Protein AF-A0A9P8RS94-F1 (afdb_monomer_lite)

Organism: NCBI:txid265104

Foldseek 3Di:
DDCPDPPLQAQDLCLQQQLQVVLVPDPHSLADDLCSCCSSSLDVDSVLSNVVVVLCCVLVCQPPPPRHGDLVSDDPCSCVSSPSHDPSSVSHVNNVSVVSVVVVVVLVVLVVQLVVLVVCCVVVPDDPVSVVSNVVSVVVSVDGPVRVVVVVPPPPPPDD

pLDDT: mean 86.64, std 13.67, range [39.69, 97.12]

Radius of gyration: 18.6 Å; chains: 1; bounding box: 39×45×57 Å

Sequence (160 aa):
MANDSKDDVEMSIKQQDDLFRWQLSQKNIKVLNDLSFFMGGVVEDKSNSAKVHTALKKNRVIDAATGALDTGRITKHFANELYVLSVHRQRKLVGLLFWWEEELVRWRLLEEEEAEIRHLLTQEGEREDLMVALKVVEAKKKMLPSVRAQDSSLPSYTRT

Secondary structure (DSSP, 8-state):
-----TT--S--HHHHHHHHHHHHTSS-TTS--TTHHHHTTS-SSHHHHHHHHHHHHHTTSB-TTT--B-GGG--TTHHHHTTTS-HHHHHHHHHHHHHHHHHHHHHHHHHHHHHHHHHHHHHH---HHHHHHHHHHHHHHH--HHHHHHHTTS------

Structure (mmCIF, N/CA/C/O backbone):
data_AF-A0A9P8RS94-F1
#
_entry.id   AF-A0A9P8RS94-F1
#
loop_
_atom_site.group_PDB
_atom_site.id
_atom_site.type_symbol
_atom_site.label_atom_id
_atom_site.label_alt_id
_atom_site.label_comp_id
_atom_site.label_asym_id
_atom_site.label_entity_id
_atom_site.label_seq_id
_atom_site.pdbx_PDB_ins_code
_atom_site.Cartn_x
_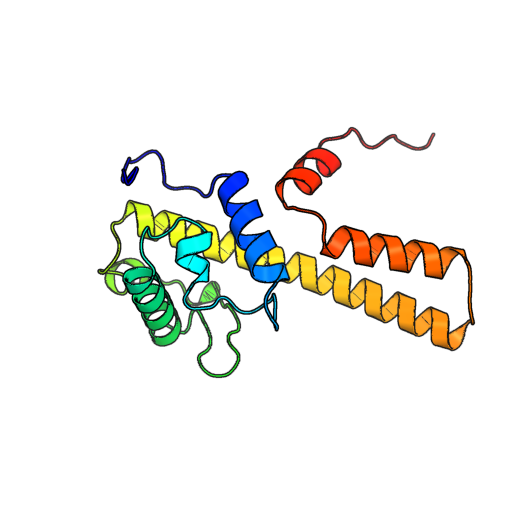atom_site.Cartn_y
_atom_site.Cartn_z
_atom_site.occupancy
_atom_site.B_iso_or_equiv
_atom_site.auth_seq_id
_atom_site.auth_comp_id
_atom_site.auth_asym_id
_atom_site.auth_atom_id
_atom_site.pdbx_PDB_model_num
ATOM 1 N N . MET A 1 1 ? -5.148 6.085 -24.488 1.00 40.47 1 MET A N 1
ATOM 2 C CA . MET A 1 1 ? -3.801 6.383 -25.009 1.00 40.47 1 MET A CA 1
ATOM 3 C C . MET A 1 1 ? -2.894 6.524 -23.809 1.00 40.47 1 MET A C 1
ATOM 5 O O . MET A 1 1 ? -3.243 7.297 -22.922 1.00 40.47 1 MET A O 1
ATOM 9 N N . ALA A 1 2 ? -1.804 5.759 -23.763 1.00 46.41 2 ALA A N 1
ATOM 10 C CA . ALA A 1 2 ? -0.769 5.921 -22.754 1.00 46.41 2 ALA A CA 1
ATOM 11 C C . AL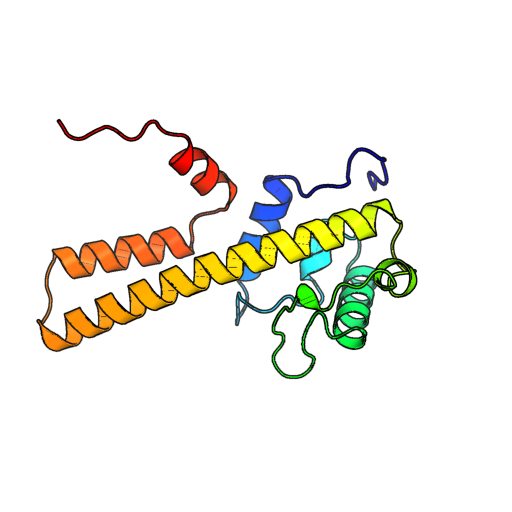A A 1 2 ? -0.228 7.333 -22.849 1.00 46.41 2 ALA A C 1
ATOM 13 O O . ALA A 1 2 ? 0.257 7.719 -23.914 1.00 46.41 2 ALA A O 1
ATOM 14 N N . ASN A 1 3 ? -0.274 8.087 -21.761 1.00 52.06 3 ASN A N 1
ATOM 15 C CA . ASN A 1 3 ? 0.543 9.277 -21.695 1.00 52.06 3 ASN A CA 1
ATOM 16 C C . ASN A 1 3 ? 1.946 8.832 -21.263 1.00 52.06 3 ASN A C 1
ATOM 18 O O . ASN A 1 3 ? 2.327 9.022 -20.123 1.00 52.06 3 ASN A O 1
ATOM 22 N N . ASP A 1 4 ? 2.738 8.234 -22.163 1.00 57.38 4 ASP A N 1
ATOM 23 C CA . ASP A 1 4 ? 4.201 8.097 -21.965 1.00 57.38 4 ASP A CA 1
ATOM 24 C C . ASP A 1 4 ? 4.885 9.465 -22.174 1.00 57.38 4 ASP A C 1
ATOM 26 O O . ASP A 1 4 ? 5.970 9.582 -22.741 1.00 57.38 4 ASP A O 1
ATOM 30 N N . SER A 1 5 ? 4.182 10.533 -21.781 1.00 60.38 5 SER A N 1
ATOM 31 C CA . SER A 1 5 ? 4.691 11.887 -21.799 1.00 60.38 5 SER A CA 1
ATOM 32 C C . SER A 1 5 ? 5.696 12.020 -20.673 1.00 60.38 5 SER A C 1
ATOM 34 O O . SER A 1 5 ? 5.523 11.496 -19.570 1.00 60.38 5 SER A O 1
ATOM 36 N N . LYS A 1 6 ? 6.720 12.819 -20.943 1.00 60.09 6 LYS A N 1
ATOM 37 C CA . LYS A 1 6 ? 7.687 13.289 -19.958 1.00 60.09 6 LYS A CA 1
ATOM 38 C C . LYS A 1 6 ? 7.028 13.923 -18.721 1.00 60.09 6 LYS A C 1
ATOM 40 O O . LYS A 1 6 ? 7.684 13.997 -17.685 1.00 60.09 6 LYS A O 1
ATOM 45 N N . ASP A 1 7 ? 5.766 14.328 -18.830 1.00 63.50 7 ASP A N 1
ATOM 46 C CA . ASP A 1 7 ? 4.996 14.966 -17.765 1.00 63.50 7 ASP A CA 1
ATOM 47 C C . ASP A 1 7 ? 4.202 13.972 -16.889 1.00 63.50 7 ASP A C 1
ATOM 49 O O . ASP A 1 7 ? 3.761 14.348 -15.808 1.00 63.50 7 ASP A O 1
ATOM 53 N N . ASP A 1 8 ? 4.041 12.700 -17.289 1.00 72.56 8 ASP A N 1
ATOM 54 C CA . ASP A 1 8 ? 3.305 11.676 -16.513 1.00 72.56 8 ASP A CA 1
ATOM 55 C C . ASP A 1 8 ? 4.251 10.763 -15.717 1.00 72.56 8 ASP A C 1
ATOM 57 O O . ASP A 1 8 ? 4.291 9.540 -15.865 1.00 72.56 8 ASP A O 1
ATOM 61 N N . VAL A 1 9 ? 5.086 11.389 -14.893 1.00 78.44 9 VAL A N 1
ATOM 62 C CA . VAL A 1 9 ? 6.154 10.706 -14.147 1.00 78.44 9 VAL A CA 1
ATOM 63 C C . VAL A 1 9 ? 5.790 10.497 -12.676 1.00 78.44 9 VAL A C 1
ATOM 65 O O . VAL A 1 9 ? 6.381 9.652 -12.008 1.00 78.44 9 VAL A O 1
ATOM 68 N N . GLU A 1 10 ? 4.790 11.220 -12.181 1.00 82.75 10 GLU A N 1
ATOM 69 C CA . GLU A 1 10 ? 4.306 11.133 -10.806 1.00 82.75 10 GLU A CA 1
ATOM 70 C C . GLU A 1 10 ? 2.909 10.509 -10.754 1.00 82.75 10 GLU A C 1
ATOM 72 O O . GLU A 1 10 ? 2.150 10.515 -11.727 1.00 82.75 10 GLU A O 1
ATOM 77 N N . MET A 1 11 ? 2.556 9.933 -9.606 1.00 86.44 11 MET A N 1
ATOM 78 C CA . MET A 1 11 ? 1.192 9.466 -9.386 1.00 86.44 11 MET A CA 1
ATOM 79 C C . MET A 1 11 ? 0.268 10.652 -9.140 1.00 86.44 11 MET A C 1
ATOM 81 O O . MET A 1 11 ? 0.443 11.394 -8.176 1.00 86.44 11 MET A O 1
ATOM 85 N N . SER A 1 12 ? -0.782 10.770 -9.948 1.00 89.50 12 SER A N 1
ATOM 86 C CA . SER A 1 12 ? -1.874 11.692 -9.632 1.00 89.50 12 SER A CA 1
ATOM 87 C C . SER A 1 12 ? -2.610 11.259 -8.358 1.00 89.50 12 SER A C 1
ATOM 89 O O . SER A 1 12 ? -2.693 10.069 -8.046 1.00 89.50 12 SER A O 1
ATOM 91 N N . ILE A 1 13 ? -3.236 12.214 -7.666 1.00 89.56 13 ILE A N 1
ATOM 92 C CA . ILE A 1 13 ? -4.077 11.945 -6.484 1.00 89.56 13 ILE A CA 1
ATOM 93 C C . ILE A 1 13 ? -5.160 10.897 -6.798 1.00 89.56 13 ILE A C 1
ATOM 95 O O . ILE A 1 13 ? -5.418 10.001 -6.001 1.00 89.56 13 ILE A O 1
ATOM 99 N N . LYS A 1 14 ? -5.746 10.944 -8.000 1.00 90.31 14 LYS A N 1
ATOM 100 C CA . LYS A 1 14 ? -6.725 9.943 -8.441 1.00 90.31 14 LYS A CA 1
ATOM 101 C C . LYS A 1 14 ? -6.124 8.532 -8.510 1.00 90.31 14 LYS A C 1
ATOM 103 O O . LYS A 1 14 ? -6.773 7.579 -8.099 1.00 90.31 14 LYS A O 1
ATOM 108 N N . GLN A 1 15 ? -4.898 8.391 -9.019 1.00 92.31 15 GLN A N 1
ATOM 109 C CA . GLN A 1 15 ? -4.206 7.095 -9.087 1.00 92.31 15 GLN A CA 1
ATOM 110 C C . GLN A 1 15 ? -3.876 6.552 -7.694 1.00 92.31 15 GLN A C 1
ATOM 112 O O . GLN A 1 15 ? -3.988 5.349 -7.468 1.00 92.31 15 GLN A O 1
ATOM 117 N N . GLN A 1 16 ? -3.516 7.432 -6.757 1.00 93.88 16 GLN A N 1
ATOM 118 C CA . GLN A 1 16 ? -3.313 7.068 -5.354 1.00 93.88 16 GLN A CA 1
ATOM 119 C C . GLN A 1 16 ? -4.614 6.552 -4.725 1.00 93.88 16 GLN A C 1
ATOM 121 O O . GLN A 1 16 ? -4.629 5.471 -4.139 1.00 93.88 16 GLN A O 1
ATOM 126 N N . ASP A 1 17 ? -5.723 7.274 -4.906 1.00 94.00 17 ASP A N 1
ATOM 127 C CA . ASP A 1 17 ? -7.043 6.866 -4.416 1.00 94.00 17 ASP A CA 1
ATOM 128 C C . ASP A 1 17 ? -7.513 5.539 -5.022 1.00 94.00 17 ASP A C 1
ATOM 130 O O . ASP A 1 17 ? -8.051 4.691 -4.309 1.00 94.00 17 ASP A O 1
ATOM 134 N N . ASP A 1 18 ? -7.324 5.348 -6.330 1.00 93.12 18 ASP A N 1
ATOM 135 C CA . ASP A 1 18 ? -7.739 4.133 -7.032 1.00 93.12 18 ASP A CA 1
ATOM 136 C C . ASP A 1 18 ? -6.941 2.912 -6.551 1.00 93.12 18 ASP A C 1
ATOM 138 O O . ASP A 1 18 ? -7.533 1.863 -6.272 1.00 93.12 18 ASP A O 1
ATOM 142 N N . LEU A 1 19 ? -5.620 3.052 -6.375 1.00 94.50 19 LEU A N 1
ATOM 143 C CA . LEU A 1 19 ? -4.778 2.004 -5.797 1.00 94.50 19 LEU A CA 1
ATOM 144 C C . LEU A 1 19 ? -5.152 1.722 -4.338 1.00 94.50 19 LEU A C 1
ATOM 146 O O . LEU A 1 19 ? -5.318 0.561 -3.964 1.00 94.50 19 LEU A O 1
ATOM 150 N N . PHE A 1 20 ? -5.339 2.757 -3.521 1.00 94.75 20 PHE A N 1
ATOM 151 C CA . PHE A 1 20 ? -5.710 2.590 -2.118 1.00 94.75 20 PHE A CA 1
ATOM 152 C C . PHE A 1 20 ? -7.072 1.898 -1.967 1.00 94.75 20 PHE A C 1
ATOM 154 O O . PHE A 1 20 ? -7.211 0.942 -1.205 1.00 94.75 20 PHE A O 1
ATOM 161 N N . ARG A 1 21 ? -8.075 2.315 -2.751 1.00 94.00 21 ARG A N 1
ATOM 162 C CA . ARG A 1 21 ? -9.404 1.687 -2.773 1.00 94.00 21 ARG A CA 1
ATOM 163 C C . ARG A 1 21 ? -9.329 0.232 -3.225 1.00 94.00 21 ARG A C 1
ATOM 165 O O . ARG A 1 21 ? -9.994 -0.622 -2.639 1.00 94.00 21 ARG A O 1
ATOM 172 N N . TRP A 1 22 ? -8.522 -0.059 -4.245 1.00 93.38 22 TRP A N 1
ATOM 173 C CA . TRP A 1 22 ? -8.275 -1.434 -4.666 1.00 93.38 22 TRP A CA 1
ATOM 174 C C . TRP A 1 22 ? -7.684 -2.256 -3.524 1.00 93.38 22 TRP A C 1
ATOM 176 O O . TRP A 1 22 ? -8.199 -3.333 -3.227 1.00 93.38 22 TRP A O 1
ATOM 186 N N . GLN A 1 23 ? -6.669 -1.728 -2.841 1.00 93.94 23 GLN A N 1
ATOM 187 C CA . GLN A 1 23 ? -6.000 -2.427 -1.751 1.00 93.94 23 GLN A CA 1
ATOM 188 C C . GLN A 1 23 ? -6.906 -2.668 -0.541 1.00 93.94 23 GLN A C 1
ATOM 190 O O . GLN A 1 23 ? -6.871 -3.749 0.042 1.00 93.94 23 GLN A O 1
ATOM 195 N N . LEU A 1 24 ? -7.799 -1.729 -0.218 1.00 92.94 24 LEU A N 1
ATOM 196 C CA . LEU A 1 24 ? -8.821 -1.918 0.818 1.00 92.94 24 LEU A CA 1
ATOM 197 C C . LEU A 1 24 ? -9.758 -3.105 0.545 1.00 92.94 24 LEU A C 1
ATOM 199 O O . LEU A 1 24 ? -10.302 -3.676 1.486 1.00 92.94 24 LEU A O 1
ATOM 203 N N . SER A 1 25 ? -9.960 -3.474 -0.723 1.00 91.56 25 SER A N 1
ATOM 204 C CA . SER A 1 25 ? -10.781 -4.636 -1.094 1.00 91.56 25 SER A CA 1
ATOM 205 C C . SER A 1 25 ? -10.029 -5.971 -1.032 1.00 91.56 25 SER A C 1
ATOM 207 O O . SER A 1 25 ? -10.642 -7.029 -1.180 1.00 91.56 25 SER A O 1
ATOM 209 N N . GLN A 1 26 ? -8.708 -5.947 -0.829 1.00 92.31 26 GLN A N 1
ATOM 210 C CA . GLN A 1 26 ? -7.882 -7.150 -0.781 1.00 92.31 26 GLN A CA 1
ATOM 211 C C . GLN A 1 26 ? -7.867 -7.771 0.619 1.00 92.31 26 GLN A C 1
ATOM 213 O O . GLN A 1 26 ? -8.073 -7.107 1.632 1.00 92.31 26 GLN A O 1
ATOM 218 N N . LYS A 1 27 ? -7.539 -9.068 0.685 1.00 88.81 27 LYS A N 1
ATOM 219 C CA . LYS A 1 27 ? -7.406 -9.802 1.956 1.00 88.81 27 LYS A CA 1
ATOM 220 C C . LYS A 1 27 ? -6.323 -9.215 2.866 1.00 88.81 27 LYS A C 1
ATOM 222 O O . LYS A 1 27 ? -6.457 -9.251 4.084 1.00 88.81 27 LYS A O 1
ATOM 227 N N . ASN A 1 28 ? -5.236 -8.731 2.274 1.00 89.25 28 ASN A N 1
ATOM 228 C CA . ASN A 1 28 ? -4.165 -8.064 2.991 1.00 89.25 28 ASN A CA 1
ATOM 229 C C . ASN A 1 28 ? -3.824 -6.780 2.253 1.00 89.25 28 ASN A C 1
ATOM 231 O O . ASN A 1 28 ? -3.142 -6.825 1.232 1.00 89.25 28 ASN A O 1
ATOM 235 N N . ILE A 1 29 ? -4.286 -5.659 2.803 1.00 92.25 29 ILE A N 1
ATOM 236 C CA . ILE A 1 29 ? -4.033 -4.338 2.237 1.00 92.25 29 ILE A CA 1
ATOM 237 C C . ILE A 1 29 ? -2.539 -4.095 2.038 1.00 92.25 29 ILE A C 1
ATOM 239 O O . ILE A 1 29 ? -2.160 -3.481 1.057 1.00 92.25 29 ILE A O 1
ATOM 243 N N . LYS A 1 30 ? -1.675 -4.613 2.922 1.00 91.50 30 LYS A N 1
ATOM 244 C CA . LYS A 1 30 ? -0.255 -4.248 2.966 1.00 91.50 30 LYS A CA 1
ATOM 245 C C . LYS A 1 30 ? 0.559 -4.774 1.783 1.00 91.50 30 LYS A C 1
ATOM 247 O O . LYS A 1 30 ? 1.653 -4.276 1.526 1.00 91.50 30 LYS A O 1
ATOM 252 N N . VAL A 1 31 ? 0.051 -5.790 1.089 1.00 92.81 31 VAL A N 1
ATOM 253 C CA . VAL A 1 31 ? 0.795 -6.522 0.063 1.00 92.81 31 VAL A CA 1
ATOM 254 C C . VAL A 1 31 ? 0.389 -6.038 -1.323 1.00 92.81 31 VAL A C 1
ATOM 256 O O . VAL A 1 31 ? -0.754 -6.195 -1.754 1.00 92.81 31 VAL A O 1
ATOM 259 N N . LEU A 1 32 ? 1.355 -5.496 -2.063 1.00 93.31 32 LEU A N 1
ATOM 260 C CA . LEU A 1 32 ? 1.175 -5.196 -3.481 1.00 93.31 32 LEU A CA 1
ATOM 261 C C . LEU A 1 32 ? 1.111 -6.505 -4.276 1.00 93.31 32 LEU A C 1
ATOM 263 O O . LEU A 1 32 ? 2.018 -7.331 -4.205 1.00 93.31 32 LEU A O 1
ATOM 267 N N . ASN A 1 33 ? 0.031 -6.690 -5.032 1.00 91.62 33 ASN A N 1
ATOM 268 C CA . ASN A 1 33 ? -0.166 -7.839 -5.913 1.00 91.62 33 ASN A CA 1
ATOM 269 C C . ASN A 1 33 ? 0.140 -7.500 -7.379 1.00 91.62 33 ASN A C 1
ATOM 271 O O . ASN A 1 33 ? 0.450 -6.366 -7.746 1.00 91.62 33 ASN A O 1
ATOM 275 N N . ASP A 1 34 ? 0.019 -8.507 -8.236 1.00 91.62 34 ASP A N 1
ATOM 276 C CA . ASP A 1 34 ? 0.233 -8.401 -9.675 1.00 91.62 34 ASP A CA 1
ATOM 277 C C . ASP A 1 34 ? -0.695 -7.401 -10.370 1.00 91.62 34 ASP A C 1
ATOM 279 O O . ASP A 1 34 ? -0.318 -6.905 -11.422 1.00 91.62 34 ASP A O 1
ATOM 283 N N . LEU A 1 35 ? -1.851 -7.045 -9.804 1.00 93.00 35 LEU A N 1
ATOM 284 C CA . LEU A 1 35 ? -2.761 -6.025 -10.344 1.00 93.00 35 LEU A CA 1
ATOM 285 C C . LEU A 1 35 ? -2.522 -4.618 -9.785 1.00 93.00 35 LEU A C 1
ATOM 287 O O . LEU A 1 35 ? -3.053 -3.649 -10.326 1.00 93.00 35 LEU A O 1
ATOM 291 N N . SER A 1 36 ? -1.711 -4.477 -8.739 1.00 93.56 36 SER A N 1
ATOM 292 C CA . SER A 1 36 ? -1.516 -3.194 -8.054 1.00 93.56 36 SER A CA 1
ATOM 293 C C . SER A 1 36 ? -0.882 -2.136 -8.961 1.00 93.56 36 SER A C 1
ATOM 295 O O . SER A 1 36 ? -1.278 -0.976 -8.926 1.00 93.56 36 SER A O 1
ATOM 297 N N . PHE A 1 37 ? 0.045 -2.531 -9.835 1.00 93.94 37 PHE A N 1
ATOM 298 C CA . PHE A 1 37 ? 0.740 -1.606 -10.742 1.00 93.94 37 PHE A CA 1
ATOM 299 C C . PHE A 1 37 ? -0.136 -1.152 -11.914 1.00 93.94 37 PHE A C 1
ATOM 301 O O . PHE A 1 37 ? 0.025 -0.037 -12.409 1.00 93.94 37 PHE A O 1
ATOM 308 N N . PHE A 1 38 ? -1.093 -1.985 -12.325 1.00 93.44 38 PHE A N 1
ATOM 309 C CA . PHE A 1 38 ? -2.148 -1.600 -13.257 1.00 93.44 38 PHE A CA 1
ATOM 310 C C . PHE A 1 38 ? -3.110 -0.595 -12.609 1.00 93.44 38 PHE A C 1
ATOM 312 O O . PHE A 1 38 ? -3.358 0.468 -13.170 1.00 93.44 38 PHE A O 1
ATOM 319 N N . MET A 1 39 ? -3.588 -0.880 -11.392 1.00 91.75 39 MET A N 1
ATOM 320 C CA . MET A 1 39 ? -4.503 0.018 -10.671 1.00 91.75 39 MET A CA 1
ATOM 321 C C . MET A 1 39 ? -3.854 1.362 -10.313 1.00 91.75 39 MET A C 1
ATOM 323 O O . MET A 1 39 ? -4.498 2.401 -10.417 1.00 91.75 39 MET A O 1
ATOM 327 N N . GLY A 1 40 ? -2.565 1.361 -9.960 1.00 90.25 40 GLY A N 1
ATOM 328 C CA . GLY A 1 40 ? -1.779 2.573 -9.714 1.00 90.25 40 GLY A CA 1
ATOM 329 C C . GLY A 1 40 ? -1.355 3.331 -10.978 1.00 90.25 40 GLY A C 1
ATOM 330 O O . GLY A 1 40 ? -0.690 4.360 -10.876 1.00 90.25 40 GLY A O 1
ATOM 331 N N . GLY A 1 41 ? -1.714 2.847 -12.172 1.00 90.81 41 GLY A N 1
ATOM 332 C CA . GLY A 1 41 ? -1.438 3.532 -13.435 1.00 90.81 41 GLY A CA 1
ATOM 333 C C . GLY A 1 41 ? 0.038 3.557 -13.846 1.00 90.81 41 GLY A C 1
ATOM 334 O 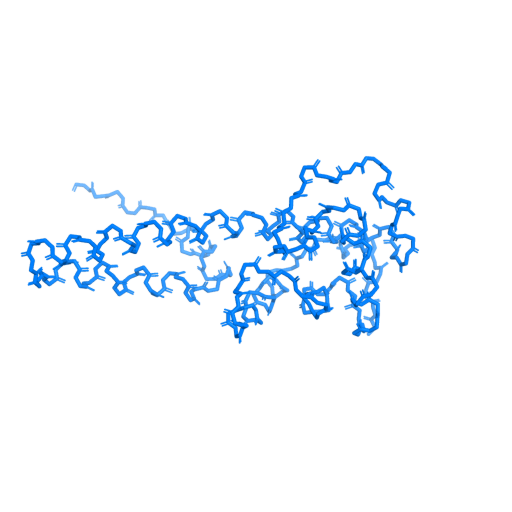O . GLY A 1 41 ? 0.442 4.449 -14.588 1.00 90.81 41 GLY A O 1
ATOM 335 N N . VAL A 1 42 ? 0.848 2.606 -13.368 1.00 90.94 42 VAL A N 1
ATOM 336 C CA . VAL A 1 42 ? 2.239 2.411 -13.828 1.00 90.94 42 VAL A CA 1
ATOM 337 C C . VAL A 1 42 ? 2.262 1.712 -15.186 1.00 90.94 42 VAL A C 1
ATOM 339 O O . VAL A 1 42 ? 3.118 1.982 -16.029 1.00 90.94 42 VAL A O 1
ATOM 342 N N . VAL A 1 43 ? 1.317 0.796 -15.396 1.00 92.06 43 VAL A N 1
ATOM 343 C CA . VAL A 1 43 ? 1.149 0.027 -16.631 1.00 92.06 43 VAL A CA 1
ATOM 344 C C . VAL A 1 43 ? -0.315 0.007 -17.048 1.00 92.06 43 VAL A C 1
ATOM 346 O O . VAL A 1 43 ? -1.212 0.184 -16.231 1.00 92.06 43 VAL A O 1
ATOM 349 N N . GLU A 1 44 ? -0.555 -0.240 -18.330 1.00 87.31 44 GLU A N 1
ATOM 350 C CA . GLU A 1 44 ? -1.892 -0.161 -18.934 1.00 87.31 44 GLU A CA 1
ATOM 351 C C . GLU A 1 44 ? -2.566 -1.516 -19.107 1.00 87.31 44 GLU A C 1
ATOM 353 O O . GLU A 1 44 ? -3.735 -1.597 -19.476 1.00 87.31 44 GLU A O 1
ATOM 358 N N . ASP A 1 45 ? -1.832 -2.594 -18.868 1.00 90.31 45 ASP A N 1
ATOM 359 C CA . ASP A 1 45 ? -2.336 -3.941 -19.025 1.00 90.31 45 ASP A CA 1
ATOM 360 C C . ASP A 1 45 ? -1.848 -4.843 -17.893 1.00 90.31 45 ASP A C 1
ATOM 362 O O . ASP A 1 45 ? -0.778 -4.672 -17.298 1.00 90.31 45 ASP A O 1
ATOM 366 N N . LYS A 1 46 ? -2.672 -5.848 -17.607 1.00 91.88 46 LYS A N 1
ATOM 367 C CA . LYS A 1 46 ? -2.444 -6.793 -16.514 1.00 91.88 46 LYS A CA 1
ATOM 368 C C . LYS A 1 46 ? -1.207 -7.665 -16.751 1.00 91.88 46 LYS A C 1
ATOM 370 O O . LYS A 1 46 ? -0.563 -8.067 -15.787 1.00 91.88 46 LYS A O 1
ATOM 375 N N . SER A 1 47 ? -0.848 -7.936 -18.011 1.00 91.31 47 SER A N 1
ATOM 376 C CA . SER A 1 47 ? 0.314 -8.771 -18.341 1.00 91.31 47 SER A CA 1
ATOM 377 C C . SER A 1 47 ? 1.613 -8.079 -17.936 1.00 91.31 47 SER A C 1
ATOM 379 O O . SER A 1 47 ? 2.444 -8.664 -17.241 1.00 91.31 47 SER A O 1
ATOM 381 N N . ASN A 1 48 ? 1.769 -6.806 -18.296 1.00 90.25 48 ASN A N 1
ATOM 382 C CA . ASN A 1 48 ? 2.919 -6.012 -17.887 1.00 90.25 48 ASN A CA 1
ATOM 383 C C . ASN A 1 48 ? 2.928 -5.764 -16.375 1.00 90.25 48 ASN A C 1
ATOM 385 O O . ASN A 1 48 ? 3.997 -5.791 -15.772 1.00 90.25 48 ASN A O 1
ATOM 389 N N . SER A 1 49 ? 1.761 -5.645 -15.740 1.00 93.38 49 SER A N 1
ATOM 390 C CA . SER A 1 49 ? 1.652 -5.533 -14.279 1.00 93.38 49 SER A CA 1
ATOM 391 C C . SER A 1 49 ? 2.210 -6.768 -13.559 1.00 93.38 49 SER A C 1
ATOM 393 O O . SER A 1 49 ? 3.017 -6.644 -12.634 1.00 93.38 49 SER A O 1
ATOM 395 N N . ALA A 1 50 ? 1.898 -7.969 -14.054 1.00 93.75 50 ALA A N 1
ATOM 396 C CA . ALA A 1 50 ? 2.463 -9.215 -13.537 1.00 93.75 50 ALA A CA 1
ATOM 397 C C . ALA A 1 50 ? 3.983 -9.322 -13.766 1.00 93.75 50 ALA A C 1
ATOM 399 O O . ALA A 1 50 ? 4.712 -9.804 -12.890 1.00 93.75 50 ALA A O 1
ATOM 400 N N . LYS A 1 51 ? 4.492 -8.836 -14.908 1.00 92.56 51 LYS A N 1
ATOM 401 C CA . LYS A 1 51 ? 5.941 -8.789 -15.183 1.00 92.56 51 LYS A CA 1
ATOM 402 C C . LYS A 1 51 ? 6.665 -7.840 -14.231 1.00 92.56 51 LYS A C 1
ATOM 404 O O . LYS A 1 51 ? 7.710 -8.211 -13.704 1.00 92.56 51 LYS A O 1
ATOM 409 N N . VAL A 1 52 ? 6.096 -6.661 -13.972 1.00 93.31 52 VAL A N 1
ATOM 410 C CA . VAL A 1 52 ? 6.625 -5.700 -12.992 1.00 93.31 52 VAL A CA 1
ATOM 411 C C . VAL A 1 52 ? 6.672 -6.332 -11.607 1.00 93.31 52 VAL A C 1
ATOM 413 O O . VAL A 1 52 ? 7.730 -6.358 -10.990 1.00 93.31 52 VAL A O 1
ATOM 416 N N . HIS A 1 53 ? 5.572 -6.930 -11.150 1.00 94.38 53 HIS A N 1
ATOM 417 C CA . HIS A 1 53 ? 5.530 -7.618 -9.860 1.00 94.38 53 HIS A CA 1
ATOM 418 C C . HIS A 1 53 ? 6.591 -8.729 -9.749 1.00 94.38 53 HIS A C 1
ATOM 420 O O . HIS A 1 53 ? 7.290 -8.837 -8.741 1.00 94.38 53 HIS A O 1
ATOM 426 N N . THR A 1 54 ? 6.770 -9.518 -10.811 1.00 92.75 54 THR A N 1
ATOM 427 C CA . THR A 1 54 ? 7.808 -10.558 -10.870 1.00 92.75 54 THR A CA 1
ATOM 428 C C . THR A 1 54 ? 9.216 -9.964 -10.787 1.00 92.75 54 THR A C 1
ATOM 430 O O . THR A 1 54 ? 10.059 -10.484 -10.054 1.00 92.75 54 THR A O 1
ATOM 433 N N . ALA A 1 55 ? 9.479 -8.864 -11.497 1.00 91.81 55 ALA A N 1
ATOM 434 C CA . ALA A 1 55 ? 10.762 -8.169 -11.444 1.00 91.81 55 ALA A CA 1
ATOM 435 C C . ALA A 1 55 ? 11.044 -7.606 -10.040 1.00 91.81 55 ALA A C 1
ATOM 437 O O . ALA A 1 55 ? 12.134 -7.806 -9.510 1.00 91.81 55 ALA A O 1
ATOM 438 N N . LEU A 1 56 ? 10.046 -7.002 -9.388 1.00 93.25 56 LEU A N 1
ATOM 439 C CA . LEU A 1 56 ? 10.168 -6.495 -8.016 1.00 93.25 56 LEU A CA 1
ATOM 440 C C . LEU A 1 56 ? 10.502 -7.599 -7.012 1.00 93.25 56 LEU A C 1
ATOM 442 O O . LEU A 1 56 ? 11.349 -7.396 -6.142 1.00 93.25 56 LEU A O 1
ATOM 446 N N . LYS A 1 57 ? 9.899 -8.784 -7.167 1.00 93.25 57 LYS A N 1
ATOM 447 C CA . LYS A 1 57 ? 10.242 -9.960 -6.357 1.00 93.25 57 LYS A CA 1
ATOM 448 C C . LYS A 1 57 ? 11.659 -10.454 -6.610 1.00 93.25 57 LYS A C 1
ATOM 450 O O . LYS A 1 57 ? 12.396 -10.730 -5.666 1.00 93.25 57 LYS A O 1
ATOM 455 N N . LYS A 1 58 ? 12.070 -10.534 -7.878 1.00 91.38 58 LYS A N 1
ATOM 456 C CA . LYS A 1 58 ? 13.431 -10.943 -8.257 1.00 91.38 58 LYS A CA 1
ATOM 457 C C . LYS A 1 58 ? 14.490 -10.015 -7.652 1.00 91.38 58 LYS A C 1
ATOM 459 O O . LYS A 1 58 ? 15.510 -10.497 -7.164 1.00 91.38 58 LYS A O 1
ATOM 464 N N . ASN A 1 59 ? 14.208 -8.715 -7.628 1.00 89.69 59 ASN A N 1
ATOM 465 C CA . ASN A 1 59 ? 15.104 -7.690 -7.091 1.00 89.69 59 ASN A CA 1
ATOM 466 C C . ASN A 1 59 ? 14.951 -7.493 -5.573 1.00 89.69 59 ASN A C 1
ATOM 468 O O . ASN A 1 59 ? 15.588 -6.613 -5.002 1.00 89.69 59 ASN A O 1
ATOM 472 N N . ARG A 1 60 ? 14.126 -8.318 -4.908 1.00 91.06 60 ARG A N 1
ATOM 473 C CA . ARG A 1 60 ? 13.852 -8.290 -3.460 1.00 91.06 60 ARG A CA 1
ATOM 474 C C . ARG A 1 60 ? 13.235 -6.991 -2.941 1.00 91.06 60 ARG A C 1
ATOM 476 O O . ARG A 1 60 ? 13.188 -6.804 -1.735 1.00 91.06 60 ARG A O 1
ATOM 483 N N . VAL A 1 61 ? 12.735 -6.130 -3.826 1.00 93.12 61 VAL A N 1
ATOM 484 C CA . VAL A 1 61 ? 11.956 -4.944 -3.438 1.00 93.12 61 VAL A CA 1
ATOM 485 C C . VAL A 1 61 ? 10.621 -5.371 -2.837 1.00 93.12 61 VAL A C 1
ATOM 487 O O . VAL A 1 61 ? 10.139 -4.755 -1.898 1.00 93.12 61 VAL A O 1
ATOM 490 N N . ILE A 1 62 ? 10.043 -6.457 -3.353 1.00 94.00 62 ILE A N 1
ATOM 491 C CA . ILE A 1 62 ? 8.943 -7.162 -2.696 1.00 94.00 62 ILE A CA 1
ATOM 492 C C . ILE A 1 62 ? 9.476 -8.512 -2.244 1.00 94.00 62 ILE A C 1
ATOM 494 O O . ILE A 1 62 ? 9.948 -9.305 -3.061 1.00 94.00 62 ILE A O 1
ATOM 498 N N . ASP A 1 63 ? 9.391 -8.796 -0.952 1.00 92.81 63 ASP A N 1
ATOM 499 C CA . ASP A 1 63 ? 9.810 -10.085 -0.426 1.00 92.81 63 ASP A CA 1
ATOM 500 C C . ASP A 1 63 ? 8.923 -11.214 -0.980 1.00 92.81 63 ASP A C 1
ATOM 502 O O . ASP A 1 63 ? 7.691 -11.136 -0.995 1.00 92.81 63 ASP A O 1
ATOM 506 N N . ALA A 1 64 ? 9.549 -12.286 -1.465 1.00 89.75 64 ALA A N 1
ATOM 507 C CA . ALA A 1 64 ? 8.830 -13.353 -2.155 1.00 89.75 64 ALA A CA 1
ATOM 508 C C . ALA A 1 64 ? 7.949 -14.196 -1.218 1.00 89.75 64 ALA A C 1
ATOM 510 O O . ALA A 1 64 ? 6.944 -14.739 -1.683 1.00 89.75 64 ALA A O 1
ATOM 511 N N . ALA A 1 65 ? 8.317 -14.301 0.064 1.00 88.81 65 ALA A N 1
ATOM 512 C CA . ALA A 1 65 ? 7.636 -15.133 1.052 1.00 88.81 65 ALA A CA 1
ATOM 513 C C . ALA A 1 65 ? 6.521 -14.371 1.784 1.00 88.81 65 ALA A C 1
ATOM 515 O O . ALA A 1 65 ? 5.432 -14.900 1.990 1.00 88.81 65 ALA A O 1
ATOM 516 N N . THR A 1 66 ? 6.790 -13.124 2.157 1.00 89.06 66 THR A N 1
ATOM 517 C CA . THR A 1 66 ? 5.921 -12.291 2.998 1.00 89.06 66 THR A CA 1
ATOM 518 C C . THR A 1 66 ? 5.131 -11.254 2.202 1.00 89.06 66 THR A C 1
ATOM 520 O O . THR A 1 66 ? 4.093 -10.792 2.670 1.00 89.06 66 THR A O 1
ATOM 523 N N . GLY A 1 67 ? 5.594 -10.882 1.003 1.00 89.56 67 GLY A N 1
ATOM 524 C CA . GLY A 1 67 ? 5.018 -9.785 0.223 1.00 89.56 67 GLY A CA 1
ATOM 525 C C . GLY A 1 67 ? 5.318 -8.397 0.795 1.00 89.56 67 GLY A C 1
ATOM 526 O O . GLY A 1 67 ? 4.703 -7.425 0.358 1.00 89.56 67 GLY A O 1
ATOM 527 N N . ALA A 1 68 ? 6.227 -8.300 1.772 1.00 91.56 68 ALA A N 1
ATOM 528 C CA . ALA A 1 68 ? 6.640 -7.035 2.361 1.00 91.56 68 ALA A CA 1
ATOM 529 C C . ALA A 1 68 ? 7.392 -6.176 1.338 1.00 91.56 68 ALA A C 1
ATOM 531 O O . ALA A 1 68 ? 8.234 -6.682 0.594 1.00 91.56 68 ALA A O 1
ATOM 532 N N . LEU A 1 69 ? 7.076 -4.883 1.315 1.00 94.00 69 LEU A N 1
ATOM 533 C CA . LEU A 1 69 ? 7.775 -3.889 0.510 1.00 94.00 69 LEU A CA 1
ATOM 534 C C . LEU A 1 69 ? 9.012 -3.382 1.268 1.00 94.00 69 LEU A C 1
ATOM 536 O O . LEU A 1 69 ? 8.907 -3.045 2.444 1.00 94.00 69 LEU A O 1
ATOM 540 N N . ASP A 1 70 ? 10.151 -3.327 0.582 1.00 92.31 70 ASP A N 1
ATOM 541 C CA . ASP A 1 70 ? 11.425 -2.785 1.067 1.00 92.31 70 ASP A CA 1
ATOM 542 C C . ASP A 1 70 ? 12.007 -1.866 -0.020 1.00 92.31 70 ASP A C 1
ATOM 544 O O . ASP A 1 70 ? 12.659 -2.323 -0.971 1.00 92.31 70 ASP A O 1
ATOM 548 N N . THR A 1 71 ? 11.743 -0.557 0.079 1.00 92.19 71 THR A N 1
ATOM 549 C CA . THR A 1 71 ? 12.255 0.414 -0.906 1.00 92.19 71 THR A CA 1
ATOM 550 C C . THR A 1 71 ? 13.772 0.601 -0.804 1.00 92.19 71 THR A C 1
ATOM 552 O O . THR A 1 71 ? 14.402 1.006 -1.783 1.00 92.19 71 THR A O 1
ATOM 555 N N . GLY A 1 72 ? 14.401 0.200 0.309 1.00 90.31 72 GLY A N 1
ATOM 556 C CA . GLY A 1 72 ? 15.856 0.220 0.493 1.00 90.31 72 GLY A CA 1
ATOM 557 C C . GLY A 1 72 ? 16.613 -0.699 -0.473 1.00 90.31 72 GLY A C 1
ATOM 558 O O . GLY A 1 72 ? 17.826 -0.571 -0.650 1.00 90.31 72 GLY A O 1
ATOM 559 N N . ARG A 1 73 ? 15.902 -1.610 -1.148 1.00 90.69 73 ARG A N 1
ATOM 560 C CA . ARG A 1 73 ? 16.441 -2.494 -2.196 1.00 90.69 73 ARG A CA 1
ATOM 561 C C . ARG A 1 73 ? 16.484 -1.848 -3.575 1.00 90.69 73 ARG A C 1
ATOM 563 O O . ARG A 1 73 ? 17.064 -2.430 -4.492 1.00 90.69 73 ARG A O 1
ATOM 570 N N . ILE A 1 74 ? 15.909 -0.660 -3.744 1.00 90.00 74 ILE A N 1
ATOM 571 C CA . ILE A 1 74 ? 15.974 0.087 -4.999 1.00 90.00 74 ILE A CA 1
ATOM 572 C C . ILE A 1 74 ? 17.400 0.626 -5.165 1.00 90.00 74 ILE A C 1
ATOM 574 O O . ILE A 1 74 ? 17.814 1.585 -4.519 1.00 90.00 74 ILE A O 1
ATOM 578 N N . THR A 1 75 ? 18.178 -0.013 -6.040 1.00 85.56 75 THR A N 1
ATOM 579 C CA . THR A 1 75 ? 19.564 0.384 -6.330 1.00 85.56 75 THR A CA 1
ATOM 580 C C . THR A 1 75 ? 19.672 1.188 -7.626 1.00 85.56 75 THR A C 1
ATOM 582 O O . THR A 1 75 ? 18.753 1.229 -8.440 1.00 85.56 75 THR A O 1
ATOM 585 N N . LYS A 1 76 ? 20.855 1.751 -7.905 1.00 82.19 76 LYS A N 1
ATOM 586 C CA . LYS A 1 76 ? 21.158 2.393 -9.199 1.00 82.19 76 LYS A CA 1
ATOM 587 C C . LYS A 1 76 ? 20.988 1.471 -10.420 1.00 82.19 76 LYS A C 1
ATOM 589 O O . LYS A 1 76 ? 20.873 1.964 -11.536 1.00 82.19 76 LYS A O 1
ATOM 594 N N . HIS A 1 77 ? 20.996 0.149 -10.226 1.00 81.31 77 HIS A N 1
ATOM 595 C CA . HIS A 1 77 ? 20.818 -0.836 -11.298 1.00 81.31 77 HIS A CA 1
ATOM 596 C C . HIS A 1 77 ? 19.351 -1.206 -11.539 1.00 81.31 77 HIS A C 1
ATOM 598 O O . HIS A 1 77 ? 19.041 -1.812 -12.562 1.00 81.31 77 HIS A O 1
ATOM 604 N N . PHE A 1 78 ? 18.447 -0.775 -10.657 1.00 82.50 78 PHE A N 1
ATOM 605 C CA . PHE A 1 78 ? 17.024 -1.102 -10.700 1.00 82.50 78 PHE A CA 1
ATOM 606 C C . PHE A 1 78 ? 16.354 -0.722 -12.029 1.00 82.50 78 PHE A C 1
ATOM 608 O O . PHE A 1 78 ? 15.526 -1.468 -12.549 1.00 82.50 78 PHE A O 1
ATOM 615 N N . ALA A 1 79 ? 16.774 0.394 -12.634 1.00 81.19 79 ALA A N 1
ATOM 616 C CA . ALA A 1 79 ? 16.304 0.826 -13.950 1.00 81.19 79 ALA A CA 1
ATOM 617 C C . ALA A 1 79 ? 16.602 -0.203 -15.060 1.00 81.19 79 ALA A C 1
ATOM 619 O O . ALA A 1 79 ? 15.764 -0.461 -15.923 1.00 81.19 79 ALA A O 1
ATOM 620 N N . ASN A 1 80 ? 17.774 -0.846 -15.016 1.00 83.50 80 ASN A N 1
ATOM 621 C CA . ASN A 1 80 ? 18.158 -1.865 -15.997 1.00 83.50 80 ASN A CA 1
ATOM 622 C C . ASN A 1 80 ? 17.404 -3.182 -15.771 1.00 83.50 80 ASN A C 1
ATOM 624 O O . ASN A 1 80 ? 17.132 -3.926 -16.711 1.00 83.50 80 ASN A O 1
ATOM 628 N N . GLU A 1 81 ? 17.053 -3.476 -14.521 1.00 83.38 81 GLU A N 1
ATOM 629 C CA . GLU A 1 81 ? 16.327 -4.691 -14.148 1.00 83.38 81 GLU A CA 1
ATOM 630 C C . GLU A 1 81 ? 14.833 -4.615 -14.509 1.00 83.38 81 GLU A C 1
ATOM 632 O O . GLU A 1 81 ? 14.186 -5.648 -14.688 1.00 83.38 81 GLU A O 1
ATOM 637 N N . LEU A 1 82 ? 14.299 -3.402 -14.683 1.00 86.06 82 LEU A N 1
ATOM 638 C CA . LEU A 1 82 ? 12.930 -3.107 -15.115 1.00 86.06 82 LEU A CA 1
ATOM 639 C C . LEU A 1 82 ? 12.847 -2.714 -16.597 1.00 86.06 82 LEU A C 1
ATOM 641 O O . LEU A 1 82 ? 12.046 -1.861 -16.981 1.00 86.06 82 LEU A O 1
ATOM 645 N N . TYR A 1 83 ? 13.638 -3.364 -17.452 1.00 82.31 83 TYR A N 1
ATOM 646 C CA . TYR A 1 83 ? 13.685 -3.094 -18.897 1.00 82.31 83 TYR A CA 1
ATOM 647 C C . TYR A 1 83 ? 12.329 -3.234 -19.619 1.00 82.31 83 TYR A C 1
ATOM 649 O O . TYR A 1 83 ? 12.171 -2.763 -20.740 1.00 82.31 83 TYR A O 1
ATOM 657 N N . VAL A 1 84 ? 11.343 -3.884 -18.990 1.00 84.44 84 VAL A N 1
ATOM 658 C CA . VAL A 1 84 ? 9.965 -3.991 -19.498 1.00 84.44 84 VAL A CA 1
ATOM 659 C C . VAL A 1 84 ? 9.212 -2.650 -19.476 1.00 84.44 84 VAL A C 1
ATOM 661 O O . VAL A 1 84 ? 8.174 -2.519 -20.120 1.00 84.44 84 VAL A O 1
ATOM 664 N N . LEU A 1 85 ? 9.711 -1.659 -18.732 1.00 87.69 85 LEU A N 1
ATOM 665 C CA . LEU A 1 85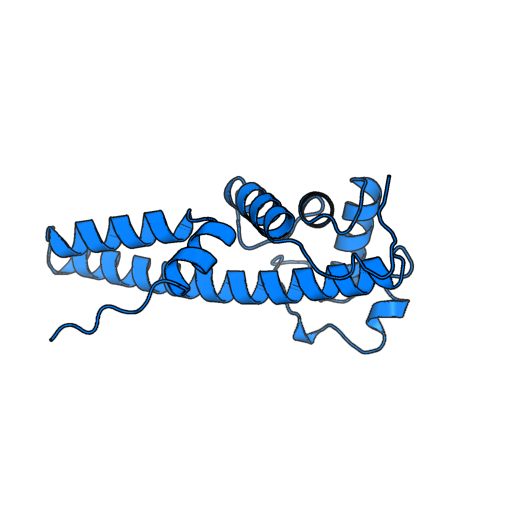 ? 9.118 -0.331 -18.586 1.00 87.69 85 LEU A CA 1
ATOM 666 C C . LEU A 1 85 ? 9.967 0.745 -19.274 1.00 87.69 85 LEU A C 1
ATOM 668 O O . LEU A 1 85 ? 11.195 0.691 -19.229 1.00 87.69 85 LEU A O 1
ATOM 672 N N . SER A 1 86 ? 9.305 1.769 -19.829 1.00 89.31 86 SER A N 1
ATOM 673 C CA . SER A 1 86 ? 9.963 3.022 -20.226 1.00 89.31 86 SER A CA 1
ATOM 674 C C . SER A 1 86 ? 10.558 3.722 -18.999 1.00 89.31 86 SER A C 1
ATOM 676 O O . SER A 1 86 ? 10.089 3.532 -17.876 1.00 89.31 86 SER A O 1
ATOM 678 N N . VAL A 1 87 ? 11.560 4.584 -19.192 1.00 88.00 87 VAL A N 1
ATOM 679 C CA . VAL A 1 87 ? 12.180 5.350 -18.091 1.00 88.00 87 VAL A CA 1
ATOM 680 C C . VAL A 1 87 ? 11.141 6.181 -17.322 1.00 88.00 87 VAL A C 1
ATOM 682 O O . VAL A 1 87 ? 11.216 6.286 -16.098 1.00 88.00 87 VAL A O 1
ATOM 685 N N . HIS A 1 88 ? 10.136 6.730 -18.011 1.00 88.94 88 HIS A N 1
ATOM 686 C CA . HIS A 1 88 ? 9.041 7.474 -17.380 1.00 88.94 88 HIS A CA 1
A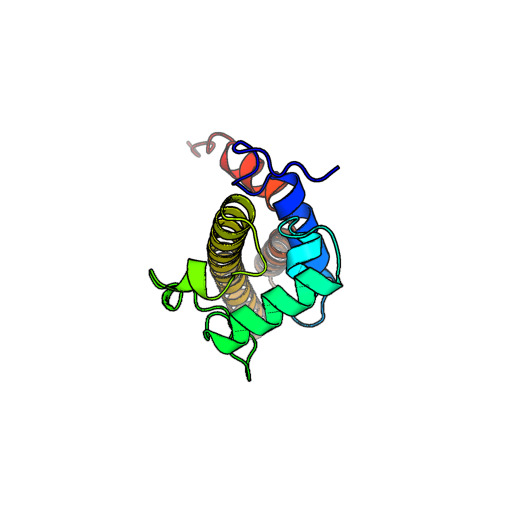TOM 687 C C . HIS A 1 88 ? 8.209 6.577 -16.459 1.00 88.94 88 HIS A C 1
ATOM 689 O O . HIS A 1 88 ? 8.008 6.906 -15.290 1.00 88.94 88 HIS A O 1
ATOM 695 N N . ARG A 1 89 ? 7.832 5.383 -16.933 1.00 89.94 89 ARG A N 1
ATOM 696 C CA . ARG A 1 89 ? 7.110 4.387 -16.128 1.00 89.94 89 ARG A CA 1
ATOM 697 C C . ARG A 1 89 ? 7.950 3.831 -14.980 1.00 89.94 89 ARG A C 1
ATOM 699 O O . ARG A 1 89 ? 7.404 3.564 -13.916 1.00 89.94 89 ARG A O 1
ATOM 706 N N . GLN A 1 90 ? 9.264 3.687 -15.154 1.00 91.00 90 GLN A N 1
ATOM 707 C CA . GLN A 1 90 ? 10.168 3.294 -14.068 1.00 91.00 90 GLN A CA 1
ATOM 708 C C . GLN A 1 90 ? 10.188 4.344 -12.954 1.00 91.00 90 GLN A C 1
ATOM 710 O O . GLN A 1 90 ? 10.051 3.996 -11.785 1.00 91.00 90 GLN A O 1
ATOM 715 N N . ARG A 1 91 ? 10.303 5.632 -13.302 1.00 90.25 91 ARG A N 1
ATOM 716 C CA . ARG A 1 91 ? 10.238 6.729 -12.325 1.00 90.25 91 ARG A CA 1
ATOM 717 C C . ARG A 1 91 ? 8.885 6.768 -11.612 1.00 90.25 91 ARG A C 1
ATOM 719 O O . ARG A 1 91 ? 8.857 6.878 -10.390 1.00 90.25 91 ARG A O 1
ATOM 726 N N . LYS A 1 92 ? 7.789 6.576 -12.351 1.00 92.75 92 LYS A N 1
ATOM 727 C CA . LYS A 1 92 ? 6.440 6.485 -11.780 1.00 92.75 92 LYS A CA 1
ATOM 728 C C . LYS A 1 92 ? 6.271 5.295 -10.842 1.00 92.75 92 LYS A C 1
ATOM 730 O O . LYS A 1 92 ? 5.687 5.442 -9.774 1.00 92.75 92 LYS A O 1
ATOM 735 N N . LEU A 1 93 ? 6.819 4.133 -11.202 1.00 93.44 93 LEU A N 1
ATOM 736 C CA . LEU A 1 93 ? 6.848 2.958 -10.334 1.00 93.44 93 LEU A CA 1
ATOM 737 C C . LEU A 1 93 ? 7.605 3.248 -9.040 1.00 93.44 93 LEU A C 1
ATOM 739 O O . LEU A 1 93 ? 7.098 2.941 -7.972 1.00 93.44 93 LEU A O 1
ATOM 743 N N . VAL A 1 94 ? 8.793 3.848 -9.125 1.00 92.56 94 VAL A N 1
ATOM 744 C CA . VAL A 1 94 ? 9.566 4.224 -7.935 1.00 92.56 94 VAL A CA 1
ATOM 745 C C . VAL A 1 94 ? 8.750 5.165 -7.046 1.00 92.56 94 VAL A C 1
ATOM 747 O O . VAL A 1 94 ? 8.619 4.893 -5.857 1.00 92.56 94 VAL A O 1
ATOM 750 N N . GLY A 1 95 ? 8.129 6.200 -7.621 1.00 92.50 95 GLY A N 1
ATOM 751 C CA . GLY A 1 95 ? 7.237 7.102 -6.887 1.00 92.50 95 GLY A CA 1
ATOM 752 C C . GLY A 1 95 ? 6.076 6.372 -6.206 1.00 92.50 95 GLY A C 1
ATOM 753 O O . GLY A 1 95 ? 5.804 6.618 -5.036 1.00 92.50 95 GLY A O 1
ATOM 754 N N . LEU A 1 96 ? 5.447 5.416 -6.899 1.00 95.06 96 LEU A N 1
ATOM 755 C CA . LEU A 1 96 ? 4.396 4.570 -6.331 1.00 95.06 96 LEU A CA 1
ATOM 756 C C . LEU A 1 96 ? 4.889 3.750 -5.144 1.00 95.06 96 LEU A C 1
ATOM 758 O O . LEU A 1 96 ? 4.185 3.662 -4.143 1.00 95.06 96 LEU A O 1
ATOM 762 N N . LEU A 1 97 ? 6.068 3.134 -5.248 1.00 95.19 97 LEU A N 1
ATOM 763 C CA . LEU A 1 97 ? 6.614 2.294 -4.184 1.00 95.19 97 LEU A CA 1
ATOM 764 C C . LEU A 1 97 ? 6.924 3.115 -2.927 1.00 95.19 97 LEU A C 1
ATOM 766 O O . LEU A 1 97 ? 6.535 2.698 -1.842 1.00 95.19 97 LEU A O 1
ATOM 770 N N . PHE A 1 98 ? 7.551 4.286 -3.067 1.00 94.25 98 PHE A N 1
ATOM 771 C CA . PHE A 1 98 ? 7.803 5.177 -1.929 1.00 94.25 98 PHE A CA 1
ATOM 772 C C . PHE A 1 98 ? 6.505 5.670 -1.291 1.00 94.25 98 PHE A C 1
ATOM 774 O O . PHE A 1 98 ? 6.331 5.548 -0.082 1.00 94.25 98 PHE A O 1
ATOM 781 N N . TRP A 1 99 ? 5.557 6.134 -2.106 1.00 94.44 99 TRP A N 1
ATOM 782 C CA . TRP A 1 99 ? 4.242 6.539 -1.614 1.00 94.44 99 TRP A CA 1
ATOM 783 C C . TRP A 1 99 ? 3.529 5.399 -0.872 1.00 94.44 99 TRP A C 1
ATOM 785 O O . TRP A 1 99 ? 2.946 5.605 0.191 1.00 94.44 99 TRP A O 1
ATOM 795 N N . TRP A 1 100 ? 3.591 4.176 -1.406 1.00 95.62 100 TRP A N 1
ATOM 796 C CA . TRP A 1 100 ? 2.980 3.022 -0.758 1.00 95.62 100 TRP A CA 1
ATOM 797 C C . TRP A 1 100 ? 3.668 2.672 0.561 1.00 95.62 100 TRP A C 1
ATOM 799 O O . TRP A 1 100 ? 2.992 2.343 1.527 1.00 95.62 100 TRP A O 1
ATOM 809 N N . GLU A 1 101 ? 4.995 2.755 0.634 1.00 93.75 101 GLU A N 1
ATOM 810 C CA . GLU A 1 101 ? 5.735 2.521 1.876 1.00 93.75 101 GLU A CA 1
ATOM 811 C C . GLU A 1 101 ? 5.344 3.519 2.975 1.00 93.75 101 GLU A C 1
ATOM 813 O O . GLU A 1 101 ? 5.061 3.104 4.101 1.00 93.75 101 GLU A O 1
ATOM 818 N N . GLU A 1 102 ? 5.230 4.807 2.647 1.00 92.62 102 GLU A N 1
ATOM 819 C CA . GLU A 1 102 ? 4.706 5.824 3.569 1.00 92.62 102 GLU A CA 1
ATOM 820 C C . GLU A 1 102 ? 3.279 5.487 4.026 1.00 92.62 102 GLU A C 1
ATOM 822 O O . GLU A 1 102 ? 2.945 5.580 5.212 1.00 92.62 102 GLU A O 1
ATOM 827 N N . GLU A 1 103 ? 2.441 5.016 3.103 1.00 94.12 103 GLU A N 1
ATOM 828 C CA . GLU A 1 103 ? 1.075 4.603 3.404 1.00 94.12 103 GLU A CA 1
ATOM 829 C C . GLU A 1 103 ? 1.022 3.376 4.330 1.00 94.12 103 GLU A C 1
ATOM 831 O O . GLU A 1 103 ? 0.158 3.301 5.208 1.00 94.12 103 GLU A O 1
ATOM 836 N N . LEU A 1 104 ? 1.971 2.441 4.205 1.00 93.75 104 LEU A N 1
ATOM 837 C CA . LEU A 1 104 ? 2.124 1.312 5.125 1.00 93.75 104 LEU A CA 1
ATOM 838 C C . LEU A 1 104 ? 2.568 1.759 6.520 1.00 93.75 104 LEU A C 1
ATOM 840 O O . LEU A 1 104 ? 2.096 1.193 7.509 1.00 93.75 104 LEU A O 1
ATOM 844 N N . VAL A 1 105 ? 3.445 2.763 6.618 1.00 93.69 105 VAL A N 1
ATOM 845 C CA . VAL A 1 105 ? 3.839 3.360 7.905 1.00 93.69 105 VAL A CA 1
ATOM 846 C C . VAL A 1 105 ? 2.628 4.007 8.571 1.00 93.69 105 VAL A C 1
ATOM 848 O O . VAL A 1 105 ? 2.326 3.702 9.724 1.00 93.69 105 VAL A O 1
ATOM 851 N N . ARG A 1 106 ? 1.870 4.823 7.830 1.00 93.94 106 ARG A N 1
ATOM 852 C CA . ARG A 1 106 ? 0.621 5.427 8.316 1.00 93.94 106 ARG A CA 1
ATOM 853 C C . ARG A 1 106 ? -0.372 4.365 8.788 1.00 93.94 106 ARG A C 1
ATOM 855 O O . ARG A 1 106 ? -0.981 4.507 9.845 1.00 93.94 106 ARG A O 1
ATOM 862 N N . TRP A 1 107 ? -0.543 3.299 8.007 1.00 93.88 107 TRP A N 1
ATOM 863 C CA . TRP A 1 107 ? -1.445 2.204 8.350 1.00 93.88 107 TRP A CA 1
ATOM 864 C C . TRP A 1 107 ? -1.021 1.485 9.632 1.00 93.88 107 TRP A C 1
ATOM 866 O O . TRP A 1 107 ? -1.874 1.166 10.456 1.00 93.88 107 TRP A O 1
ATOM 876 N N . ARG A 1 108 ? 0.286 1.258 9.821 1.00 94.75 108 ARG A N 1
ATOM 877 C CA . ARG A 1 108 ? 0.836 0.637 11.033 1.00 94.75 108 ARG A CA 1
ATOM 878 C C . ARG A 1 108 ? 0.520 1.459 12.281 1.00 94.75 108 ARG A C 1
ATOM 880 O O . ARG A 1 108 ? 0.042 0.886 13.249 1.00 94.75 108 ARG A O 1
ATOM 887 N N . LEU A 1 109 ? 0.708 2.779 12.232 1.00 95.06 109 LEU A N 1
ATOM 888 C CA . LEU A 1 109 ? 0.388 3.661 13.361 1.00 95.06 109 LEU A CA 1
ATOM 889 C C . LEU A 1 109 ? -1.093 3.573 13.754 1.00 95.06 109 LEU A C 1
ATOM 891 O O . LEU A 1 109 ? -1.418 3.510 14.933 1.00 95.06 109 LEU A O 1
ATOM 895 N N . LEU A 1 110 ? -1.996 3.497 12.770 1.00 95.19 110 LEU A N 1
ATOM 896 C CA . LEU A 1 110 ? -3.425 3.316 13.042 1.00 95.19 110 LEU A CA 1
ATOM 897 C C . LEU A 1 110 ? -3.754 1.933 13.615 1.00 95.19 110 LEU A C 1
ATOM 899 O O . LEU A 1 110 ? -4.700 1.807 14.382 1.00 95.19 110 LEU A O 1
ATOM 903 N N . GLU A 1 111 ? -3.025 0.884 13.233 1.00 95.94 111 GLU A N 1
ATOM 904 C CA . GLU A 1 111 ? -3.189 -0.441 13.840 1.00 95.94 111 GLU A CA 1
ATOM 905 C C . GLU A 1 111 ? -2.676 -0.485 15.281 1.00 95.94 111 GLU A C 1
ATOM 907 O O . GLU A 1 111 ? -3.301 -1.137 16.113 1.00 95.94 111 GLU A O 1
ATOM 912 N N . GLU A 1 112 ? -1.575 0.206 15.575 1.00 96.62 112 GLU A N 1
ATOM 913 C CA . GLU A 1 112 ? -1.045 0.357 16.933 1.00 96.62 112 GLU A CA 1
ATOM 914 C C . GLU A 1 112 ? -2.036 1.129 17.819 1.00 96.62 112 GLU A C 1
ATOM 916 O O . GLU A 1 112 ? -2.407 0.632 18.881 1.00 96.62 112 GLU A O 1
ATOM 921 N N . GLU A 1 113 ? -2.557 2.265 17.338 1.00 95.62 113 GLU A N 1
ATOM 922 C CA . GLU A 1 113 ? -3.596 3.053 18.020 1.00 95.62 113 GLU A CA 1
ATOM 923 C C . GLU A 1 113 ? -4.874 2.223 18.249 1.00 95.62 113 GLU A C 1
ATOM 925 O O . GLU A 1 113 ? -5.424 2.189 19.349 1.00 95.62 113 GLU A O 1
ATOM 930 N N . GLU A 1 114 ? -5.337 1.489 17.229 1.00 96.56 114 GLU A N 1
ATOM 931 C CA . GLU A 1 114 ? -6.499 0.602 17.350 1.00 96.56 114 GLU A CA 1
ATOM 932 C C . GLU A 1 114 ? -6.276 -0.490 18.408 1.00 96.56 114 GLU A C 1
ATOM 934 O O . GLU A 1 114 ? -7.169 -0.770 19.212 1.00 96.56 114 GLU A O 1
ATOM 939 N N . ALA A 1 115 ? -5.099 -1.121 18.410 1.00 97.12 115 ALA A N 1
ATOM 940 C CA . ALA A 1 115 ? -4.759 -2.179 19.353 1.00 97.12 115 ALA A CA 1
ATOM 941 C C . ALA A 1 115 ? -4.702 -1.661 20.797 1.00 97.12 115 ALA A C 1
ATOM 943 O O . ALA A 1 115 ? -5.217 -2.328 21.696 1.00 97.12 115 ALA A O 1
ATOM 944 N N . GLU A 1 116 ? -4.139 -0.471 21.013 1.00 96.62 116 GLU A N 1
ATOM 945 C CA . GLU A 1 116 ? -4.097 0.186 22.320 1.00 96.62 116 GLU A CA 1
ATOM 946 C C . GLU A 1 116 ? -5.508 0.502 22.832 1.00 96.62 116 GLU A C 1
ATOM 948 O O . GLU A 1 116 ? -5.864 0.103 23.942 1.00 96.62 116 GLU A O 1
ATOM 953 N N . ILE A 1 117 ? -6.363 1.113 22.003 1.00 94.62 117 ILE A N 1
ATOM 954 C CA . ILE A 1 117 ? -7.749 1.428 22.386 1.00 94.62 117 ILE A CA 1
ATOM 955 C C . ILE A 1 117 ? -8.530 0.150 22.723 1.00 94.62 117 ILE A C 1
ATOM 957 O O . ILE A 1 117 ? -9.246 0.101 23.725 1.00 94.62 117 ILE A O 1
ATOM 961 N N . ARG A 1 118 ? -8.386 -0.913 21.919 1.00 95.81 118 ARG A N 1
ATOM 962 C CA . ARG A 1 118 ? -9.030 -2.210 22.196 1.00 95.81 118 ARG A CA 1
ATOM 963 C C . ARG A 1 118 ? -8.516 -2.838 23.492 1.00 95.81 118 ARG A C 1
ATOM 965 O O . ARG A 1 118 ? -9.301 -3.442 24.227 1.00 95.81 118 ARG A O 1
ATOM 972 N N . HIS A 1 119 ? -7.225 -2.697 23.786 1.00 95.44 119 HIS A N 1
ATOM 973 C CA . HIS A 1 119 ? -6.652 -3.160 25.045 1.00 95.44 119 HIS A CA 1
ATOM 974 C C . HIS A 1 119 ? -7.252 -2.404 26.238 1.00 95.44 119 HIS A C 1
ATOM 976 O O . HIS A 1 119 ? -7.723 -3.046 27.177 1.00 95.44 119 HIS A O 1
ATOM 982 N N . LEU A 1 120 ? -7.335 -1.072 26.167 1.00 94.38 120 LEU A N 1
ATOM 983 C CA . LEU A 1 120 ? -7.947 -0.240 27.208 1.00 94.38 120 LEU A CA 1
ATOM 984 C C . LEU A 1 120 ? -9.428 -0.570 27.422 1.00 94.38 120 LEU A C 1
ATOM 986 O O . LEU A 1 120 ? -9.840 -0.749 28.561 1.00 94.38 120 LEU A O 1
ATOM 990 N N . LEU A 1 121 ? -10.209 -0.763 26.354 1.00 93.62 121 LEU A N 1
ATOM 991 C CA . LEU A 1 121 ? -11.609 -1.211 26.454 1.00 93.62 121 LEU A CA 1
ATOM 992 C C . LEU A 1 121 ? -11.745 -2.566 27.166 1.00 93.62 121 LEU A C 1
ATOM 994 O O . LEU A 1 121 ? -12.734 -2.814 27.851 1.00 93.62 121 LEU A O 1
ATOM 998 N N . THR A 1 122 ? -10.748 -3.443 27.022 1.00 94.25 122 THR A N 1
ATOM 999 C CA . THR A 1 122 ? -10.724 -4.742 27.709 1.00 94.25 122 THR A CA 1
ATOM 1000 C C . THR A 1 122 ? -10.379 -4.601 29.197 1.00 94.25 122 THR A C 1
ATOM 1002 O O . THR A 1 122 ? -10.859 -5.393 30.003 1.00 94.25 122 THR A O 1
ATOM 1005 N N . GLN A 1 123 ? -9.547 -3.622 29.575 1.00 93.44 123 GLN A N 1
ATOM 1006 C CA . GLN A 1 123 ? -9.095 -3.411 30.959 1.00 93.44 123 GLN A CA 1
ATOM 1007 C C . GLN A 1 123 ? -10.039 -2.520 31.779 1.00 93.44 123 GLN A C 1
ATOM 1009 O O . GLN A 1 123 ? -10.351 -2.837 32.923 1.00 93.44 123 GLN A O 1
ATOM 1014 N N . GLU A 1 124 ? -10.481 -1.402 31.204 1.00 90.00 124 GLU A N 1
ATOM 1015 C CA . GLU A 1 124 ? -11.256 -0.356 31.886 1.00 90.00 124 GLU A CA 1
ATOM 1016 C C . GLU A 1 124 ? -12.774 -0.517 31.706 1.00 90.00 124 GLU A C 1
ATOM 1018 O O . GLU A 1 124 ? -13.554 0.182 32.353 1.00 90.00 124 GLU A O 1
ATOM 1023 N N . GLY A 1 125 ? -13.198 -1.450 30.849 1.00 82.50 125 GLY A N 1
ATOM 1024 C CA . GLY A 1 125 ? -14.594 -1.649 30.477 1.00 82.50 125 GLY A CA 1
ATOM 1025 C C . GLY A 1 125 ? -15.062 -0.702 29.371 1.00 82.50 125 GLY A C 1
ATOM 1026 O O . GLY A 1 125 ? -14.302 0.095 28.816 1.00 82.50 125 GLY A O 1
ATOM 1027 N N . GLU A 1 126 ? -16.342 -0.813 29.014 1.00 85.25 126 GLU A N 1
ATOM 1028 C CA . GLU A 1 126 ? -16.940 0.004 27.959 1.00 85.25 126 GLU A CA 1
ATOM 1029 C C . GLU A 1 126 ? -17.010 1.473 28.387 1.00 85.25 126 GLU A C 1
ATOM 1031 O O . GLU A 1 126 ? -17.876 1.880 29.163 1.00 85.25 126 GLU A O 1
ATOM 1036 N N . ARG A 1 127 ? -16.095 2.283 27.850 1.00 90.50 127 ARG A N 1
ATOM 1037 C CA . ARG A 1 127 ? -16.133 3.738 27.968 1.00 90.50 127 ARG A CA 1
ATOM 1038 C C . ARG A 1 127 ? -16.526 4.372 26.643 1.00 90.50 127 ARG A C 1
ATOM 1040 O O . ARG A 1 127 ? -15.964 4.052 25.594 1.00 90.50 127 ARG A O 1
ATOM 1047 N N . GLU A 1 128 ? -17.471 5.302 26.700 1.00 91.38 128 GLU A N 1
ATOM 1048 C CA . GLU A 1 128 ? -18.015 5.966 25.513 1.00 91.38 128 GLU A CA 1
ATOM 1049 C C . GLU A 1 128 ? -16.932 6.700 24.708 1.00 91.38 128 GLU A C 1
ATOM 1051 O O . GLU A 1 128 ? -16.902 6.610 23.481 1.00 91.38 128 GLU A O 1
ATOM 1056 N N . ASP A 1 129 ? -15.990 7.359 25.382 1.00 92.31 129 ASP A N 1
ATOM 1057 C CA . ASP A 1 129 ? -14.888 8.074 24.740 1.00 92.31 129 ASP A CA 1
ATOM 1058 C C . ASP A 1 129 ? -13.928 7.135 23.994 1.00 92.31 129 ASP A C 1
ATOM 1060 O O . ASP A 1 129 ? -13.560 7.421 22.853 1.00 92.31 129 ASP A O 1
ATOM 1064 N N . LEU A 1 130 ? -13.597 5.976 24.573 1.00 90.94 130 LEU A N 1
ATOM 1065 C CA . LEU A 1 130 ? -12.787 4.947 23.911 1.00 90.94 130 LEU A CA 1
ATOM 1066 C C . LEU A 1 130 ? -13.517 4.320 22.713 1.00 90.94 130 LEU A C 1
ATOM 1068 O O . LEU A 1 130 ? -12.905 4.072 21.674 1.00 90.94 130 LEU A O 1
ATOM 1072 N N . MET A 1 131 ? -14.833 4.108 22.808 1.00 92.56 131 MET A N 1
ATOM 1073 C CA . MET A 1 131 ? -15.637 3.627 21.677 1.00 92.56 131 MET A CA 1
ATOM 1074 C 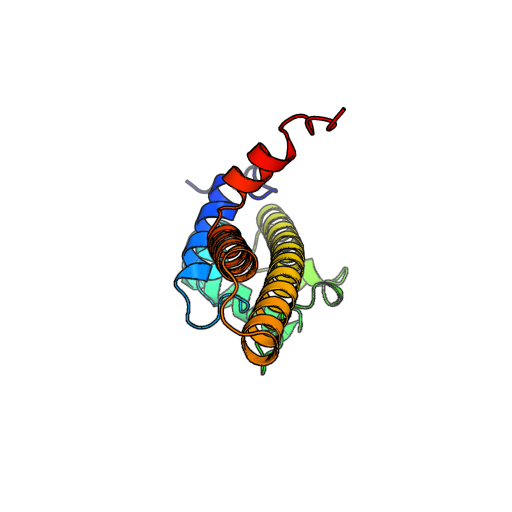C . MET A 1 131 ? -15.692 4.649 20.535 1.00 92.56 131 MET A C 1
ATOM 1076 O O . MET A 1 131 ? -15.643 4.272 19.361 1.00 92.56 131 MET A O 1
ATOM 1080 N N . VAL A 1 132 ? -15.795 5.942 20.857 1.00 94.19 132 VAL A N 1
ATOM 1081 C CA . VAL A 1 132 ? -15.726 7.025 19.866 1.00 94.19 132 VAL A CA 1
ATOM 1082 C C . VAL A 1 132 ? -14.339 7.070 19.228 1.00 94.19 132 VAL A C 1
ATOM 1084 O O . VAL A 1 132 ? -14.249 7.102 18.000 1.00 94.19 132 VAL A O 1
ATOM 1087 N N . ALA A 1 133 ? -13.269 7.004 20.023 1.00 92.19 133 ALA A N 1
ATOM 1088 C CA . ALA A 1 133 ? -11.898 6.972 19.520 1.00 92.19 133 ALA A CA 1
ATOM 1089 C C . ALA A 1 133 ? -11.672 5.788 18.565 1.00 92.19 133 ALA A C 1
ATOM 1091 O O . ALA A 1 133 ? -11.172 5.975 17.456 1.00 92.19 133 ALA A O 1
ATOM 1092 N N . LEU A 1 134 ? -12.151 4.592 18.927 1.00 93.69 134 LEU A N 1
ATOM 1093 C CA . LEU A 1 134 ? -12.071 3.408 18.071 1.00 93.69 134 LEU A CA 1
ATOM 1094 C C . LEU A 1 134 ? -12.771 3.627 16.720 1.00 93.69 134 LEU A C 1
ATOM 1096 O O . LEU A 1 134 ? -12.195 3.346 15.669 1.00 93.69 134 LEU A O 1
ATOM 1100 N N . LYS A 1 135 ? -13.987 4.190 16.726 1.00 94.25 135 LYS A N 1
ATOM 1101 C CA . LYS A 1 135 ? -14.721 4.517 15.490 1.00 94.25 135 LYS A CA 1
ATOM 1102 C C . LYS A 1 135 ? -13.968 5.524 14.619 1.00 94.25 135 LYS A C 1
ATOM 1104 O O . LYS A 1 135 ? -13.987 5.405 13.394 1.00 94.25 135 LYS A O 1
ATOM 1109 N N . VAL A 1 136 ? -13.301 6.505 15.230 1.00 93.75 136 VAL A N 1
ATOM 1110 C CA . VAL A 1 136 ? -12.476 7.486 14.509 1.00 93.75 136 VAL A CA 1
ATOM 1111 C C . VAL A 1 136 ? -11.297 6.799 13.822 1.00 93.75 136 VAL A C 1
ATOM 1113 O O . VAL A 1 136 ? -11.056 7.056 12.642 1.00 93.75 136 VAL A O 1
ATOM 1116 N N . VAL A 1 137 ? -10.595 5.892 14.505 1.00 93.81 137 VAL A N 1
ATOM 1117 C CA . VAL A 1 137 ? -9.486 5.125 13.912 1.00 93.81 137 VAL A CA 1
ATOM 1118 C C . VAL A 1 137 ? -9.976 4.248 12.759 1.00 93.81 137 VAL A C 1
ATOM 1120 O O . VAL A 1 137 ? -9.410 4.286 11.663 1.00 93.81 137 VAL A O 1
ATOM 1123 N N . GLU A 1 138 ? -11.084 3.526 12.944 1.00 93.25 138 GLU A N 1
ATOM 1124 C CA . GLU A 1 138 ? -11.689 2.701 11.892 1.00 93.25 138 GLU A CA 1
ATOM 1125 C C . GLU A 1 138 ? -12.106 3.532 10.662 1.00 93.25 138 GLU A C 1
ATOM 1127 O O . GLU A 1 138 ? -11.953 3.079 9.521 1.00 93.25 138 GLU A O 1
ATOM 1132 N N . ALA A 1 139 ? -12.583 4.764 10.867 1.00 93.06 139 ALA A N 1
ATOM 1133 C CA . ALA A 1 139 ? -12.882 5.701 9.788 1.00 93.06 139 ALA A CA 1
ATOM 1134 C C . ALA A 1 139 ? -11.605 6.206 9.089 1.00 93.06 139 ALA A C 1
ATOM 1136 O O . ALA A 1 139 ? -11.531 6.180 7.858 1.00 93.06 139 ALA A O 1
ATOM 1137 N N . LYS A 1 140 ? -10.566 6.586 9.847 1.00 92.31 140 LYS A N 1
ATOM 1138 C CA . LYS A 1 140 ? -9.258 7.019 9.312 1.00 92.31 140 LYS A CA 1
ATOM 1139 C C . LYS A 1 140 ? -8.570 5.935 8.480 1.00 92.31 140 LYS A C 1
ATOM 1141 O O . LYS A 1 140 ? -7.897 6.250 7.497 1.00 92.31 140 LYS A O 1
ATOM 1146 N N . LYS A 1 141 ? -8.754 4.655 8.823 1.00 92.81 141 LYS A N 1
ATOM 1147 C CA . LYS A 1 141 ? -8.256 3.523 8.021 1.00 92.81 141 LYS A CA 1
ATOM 1148 C C . LYS A 1 141 ? -8.930 3.446 6.649 1.00 92.81 141 LYS A C 1
ATOM 1150 O O . LYS A 1 141 ? -8.292 3.053 5.684 1.00 92.81 141 LYS A O 1
ATOM 1155 N N . LYS A 1 142 ? -10.191 3.866 6.524 1.00 92.12 142 LYS A N 1
ATOM 1156 C CA . LYS A 1 142 ? -10.949 3.829 5.257 1.00 92.12 142 LYS A CA 1
ATOM 1157 C C . LYS A 1 142 ? -10.882 5.134 4.461 1.00 92.12 142 LYS A C 1
ATOM 1159 O O . LYS A 1 142 ? -11.315 5.168 3.311 1.00 92.12 142 LYS A O 1
ATOM 1164 N N . MET A 1 143 ? -10.366 6.203 5.061 1.00 92.12 143 MET A N 1
ATOM 1165 C CA . MET A 1 143 ? -10.280 7.518 4.433 1.00 92.12 143 MET A CA 1
ATOM 1166 C C . MET A 1 143 ? -9.312 7.491 3.249 1.00 92.12 143 MET A C 1
ATOM 1168 O O . MET A 1 143 ? -8.215 6.956 3.370 1.00 92.12 143 MET A O 1
ATOM 1172 N N . LEU A 1 144 ? -9.705 8.075 2.117 1.00 91.88 144 LEU A N 1
ATOM 1173 C CA . LEU A 1 144 ? -8.879 8.117 0.909 1.00 91.88 144 LEU A CA 1
ATOM 1174 C C . LEU A 1 144 ? -7.706 9.108 1.050 1.00 91.88 144 LEU A C 1
ATOM 1176 O O . LEU A 1 144 ? -7.859 10.116 1.746 1.00 91.88 144 LEU A O 1
ATOM 1180 N N . PRO A 1 145 ? -6.569 8.866 0.370 1.00 89.38 145 PRO A N 1
ATOM 1181 C CA . PRO A 1 145 ? -5.448 9.805 0.295 1.00 89.38 145 PRO A CA 1
ATOM 1182 C C . PRO A 1 145 ? -5.858 11.246 -0.029 1.00 89.38 145 PRO A C 1
ATOM 1184 O O . PRO A 1 145 ? -5.447 12.166 0.680 1.00 89.38 145 PRO A O 1
ATOM 1187 N N . SER A 1 146 ? -6.720 11.444 -1.031 1.00 89.56 146 SER A N 1
ATOM 1188 C CA . SER A 1 146 ? -7.212 12.768 -1.435 1.00 89.56 146 SER A CA 1
ATOM 1189 C C . SER A 1 146 ? -7.919 13.534 -0.317 1.00 89.56 146 SER A C 1
ATOM 1191 O O . SER A 1 146 ? -7.679 14.725 -0.126 1.00 89.56 146 SER A O 1
ATOM 1193 N N . VAL A 1 147 ? -8.767 12.844 0.446 1.00 87.12 147 VAL A N 1
ATOM 1194 C CA . VAL A 1 147 ? -9.546 13.425 1.545 1.00 87.12 147 VAL A CA 1
ATOM 1195 C C . VAL A 1 147 ? -8.627 13.801 2.708 1.00 87.12 147 VAL A C 1
ATOM 1197 O O . VAL A 1 147 ? -8.771 14.875 3.283 1.00 87.12 147 VAL A O 1
ATOM 1200 N N . ARG A 1 148 ? -7.627 12.964 3.011 1.00 84.62 148 ARG A N 1
ATOM 1201 C CA . ARG A 1 148 ? -6.647 13.236 4.076 1.00 84.62 148 ARG A CA 1
ATOM 1202 C C . ARG A 1 148 ? -5.802 14.470 3.783 1.00 84.62 148 ARG A C 1
ATOM 1204 O O . ARG A 1 148 ? -5.570 15.269 4.681 1.00 84.62 148 ARG A O 1
ATOM 1211 N N . ALA A 1 149 ? -5.370 14.632 2.532 1.00 75.31 149 ALA A N 1
ATOM 1212 C CA . ALA A 1 149 ? -4.592 15.796 2.118 1.00 75.31 149 ALA A CA 1
ATOM 1213 C C . ALA A 1 149 ? -5.373 17.108 2.329 1.00 75.31 149 ALA A C 1
ATOM 1215 O O . ALA A 1 149 ? -4.802 18.112 2.756 1.00 75.31 149 ALA A O 1
ATOM 1216 N N . GLN A 1 150 ? -6.688 17.086 2.092 1.00 68.94 150 GLN A N 1
ATOM 1217 C CA . GLN A 1 150 ? -7.569 18.228 2.340 1.00 68.94 150 GLN A CA 1
ATOM 1218 C C . GLN A 1 150 ? -7.749 18.501 3.838 1.00 68.94 150 GLN A C 1
ATOM 1220 O O . GLN A 1 150 ? -7.663 19.654 4.253 1.00 68.94 150 GLN A O 1
ATOM 1225 N N . ASP A 1 151 ? -7.914 17.458 4.652 1.00 62.72 151 ASP A N 1
ATOM 1226 C CA . ASP A 1 151 ? -8.060 17.573 6.110 1.00 62.72 151 ASP A CA 1
ATOM 1227 C C . ASP A 1 151 ? -6.797 18.170 6.766 1.00 62.72 151 ASP A C 1
ATOM 1229 O O . ASP A 1 151 ? -6.874 19.087 7.578 1.00 62.72 151 ASP A O 1
ATOM 1233 N N . SER A 1 152 ? -5.605 17.763 6.309 1.00 57.44 152 SER A N 1
ATOM 1234 C CA . SER A 1 152 ? -4.326 18.340 6.760 1.00 57.44 152 SER A CA 1
ATOM 1235 C C . SER A 1 152 ? -4.070 19.784 6.304 1.00 57.44 152 SER A C 1
ATOM 1237 O O . SER A 1 152 ? -3.158 20.430 6.815 1.00 57.44 152 SER A O 1
ATOM 1239 N N . SER A 1 153 ? -4.840 20.285 5.332 1.00 52.62 153 SER A N 1
ATOM 1240 C CA . SER A 1 153 ? -4.713 21.650 4.798 1.00 52.62 153 SER A CA 1
ATOM 1241 C C . SER A 1 153 ? -5.641 22.664 5.474 1.00 52.62 153 SER A C 1
ATOM 1243 O O . SER A 1 153 ? -5.533 23.865 5.218 1.00 52.62 153 SER A O 1
ATOM 1245 N N . LEU A 1 154 ? -6.547 22.202 6.343 1.00 39.69 154 LEU A N 1
ATOM 1246 C CA . LEU A 1 154 ? -7.385 23.089 7.137 1.00 39.69 154 LEU A CA 1
ATOM 1247 C C . LEU A 1 154 ? -6.542 23.726 8.254 1.00 39.69 154 LEU A C 1
ATOM 1249 O O . LEU A 1 154 ? -5.787 23.018 8.926 1.00 39.69 154 LEU A O 1
ATOM 1253 N N . PRO A 1 155 ? -6.641 25.052 8.474 1.00 43.38 155 PRO A N 1
ATOM 1254 C CA . PRO A 1 155 ? -5.906 25.709 9.543 1.00 43.38 155 PRO A CA 1
ATOM 1255 C C . PRO A 1 155 ? -6.288 25.056 10.869 1.00 43.38 155 PRO A C 1
ATOM 1257 O O . PRO A 1 155 ? -7.466 24.995 11.223 1.00 43.38 155 PRO A O 1
ATOM 1260 N N . SER A 1 156 ? -5.284 24.559 11.595 1.00 42.09 156 SER A N 1
ATOM 1261 C CA . SER A 1 156 ? -5.455 24.091 12.962 1.00 42.09 156 SER A CA 1
ATOM 1262 C C . SER A 1 156 ? -6.107 25.222 13.746 1.00 42.09 156 SER A C 1
ATOM 1264 O O . SER A 1 156 ? -5.460 26.242 13.997 1.00 42.09 156 SER A O 1
ATOM 1266 N N . TYR A 1 157 ? -7.385 25.080 14.096 1.00 41.56 157 TYR A N 1
ATOM 1267 C CA . TYR A 1 157 ? -8.002 25.975 15.058 1.00 41.56 157 TYR A CA 1
ATOM 1268 C C . TYR A 1 157 ? -7.220 25.796 16.353 1.00 41.56 157 TYR A C 1
ATOM 1270 O O . TYR A 1 157 ? -7.385 24.812 17.074 1.00 41.56 157 TYR A O 1
ATOM 1278 N N . THR A 1 158 ? -6.308 26.730 16.608 1.00 43.91 158 THR A N 1
ATOM 1279 C CA . THR A 1 158 ? -5.724 26.946 17.920 1.00 43.91 158 THR A CA 1
ATOM 1280 C C . THR A 1 158 ? -6.891 27.048 18.887 1.00 43.91 158 THR A C 1
ATOM 1282 O O . THR A 1 158 ? -7.673 27.997 18.812 1.00 43.91 158 THR A O 1
ATOM 1285 N N . ARG A 1 159 ? -7.041 26.042 19.754 1.00 40.78 159 ARG A N 1
ATOM 1286 C CA . ARG A 1 159 ? -7.837 26.193 20.967 1.00 40.78 159 ARG A CA 1
ATOM 1287 C C . ARG A 1 159 ? -7.176 27.312 21.768 1.00 40.78 159 ARG A C 1
ATOM 1289 O O . ARG A 1 159 ? -6.067 27.128 22.262 1.00 40.78 159 ARG A O 1
ATOM 1296 N N . THR A 1 160 ? -7.824 28.472 21.774 1.00 42.56 160 THR A N 1
ATOM 1297 C CA . THR A 1 160 ? -7.664 29.511 22.799 1.00 42.56 160 THR A CA 1
ATOM 1298 C C . THR A 1 160 ? -7.923 28.941 24.179 1.00 42.56 160 THR A C 1
ATOM 1300 O O . THR A 1 160 ? -8.867 28.121 24.280 1.00 42.56 160 THR A O 1
#